Protein AF-A0A3D4Z200-F1 (afdb_monomer)

Mean predicted aligned error: 12.32 Å

Sequence (88 aa):
MTFLGLMALLLLTIGMNYVPLPSWLHPVANFTIAVAKALLVLIYFMQLRYSGKLTLVFAVAGFYWFLILLALTMSDYVTRGYLPFPGH

Secondary structure (DSSP, 8-state):
-HHHHHHHHHHHHHHHHTS---TTHHHHHHHHHHHHHHHHHHHHTS-TTTS-HHHHHHHHHHHHHHHHHHHHHHHHHHHGGG-SS---

Radius of gyration: 18.63 Å; Cα contacts (8 Å, |Δi|>4): 19; chains: 1; bounding box: 38×46×41 Å

Solvent-accessible surface area (backbone atoms only — not comparable to full-atom values): 5210 Å² total; per-residue (Å²): 120,70,68,60,57,53,50,52,53,48,51,51,55,57,53,56,72,73,51,92,61,58,84,81,51,42,60,56,54,52,50,53,52,52,51,55,50,50,53,49,43,51,48,65,72,65,39,47,83,78,48,60,75,67,59,49,52,51,52,52,49,52,52,51,52,49,51,50,54,50,52,51,52,52,50,49,63,59,52,65,74,70,57,95,60,83,80,130

pLDDT: mean 70.18, std 11.06, range [49.97, 92.19]

Structure (mmCIF, N/CA/C/O backbone):
data_AF-A0A3D4Z200-F1
#
_entry.id   AF-A0A3D4Z200-F1
#
loop_
_atom_site.group_PDB
_atom_site.id
_atom_site.type_symbol
_atom_site.label_atom_id
_atom_site.label_alt_id
_atom_site.label_comp_id
_atom_site.label_asym_id
_atom_site.label_entity_id
_atom_site.label_seq_id
_atom_site.pdbx_PDB_ins_code
_atom_site.Cartn_x
_atom_site.Cartn_y
_atom_site.Cartn_z
_atom_site.occupancy
_atom_site.B_iso_or_equiv
_atom_site.auth_seq_id
_atom_site.auth_comp_id
_atom_site.auth_asym_id
_atom_site.auth_atom_id
_atom_site.pdbx_PDB_model_num
ATOM 1 N N . MET A 1 1 ? -3.009 -15.182 18.251 1.00 51.06 1 MET A N 1
ATOM 2 C CA . MET A 1 1 ? -3.473 -15.858 17.014 1.00 51.06 1 MET A CA 1
ATOM 3 C C . MET A 1 1 ? -3.154 -15.082 15.728 1.00 51.06 1 MET A C 1
ATOM 5 O O . MET A 1 1 ? -2.846 -15.710 14.728 1.00 51.06 1 MET A O 1
ATOM 9 N N . THR A 1 2 ? -3.142 -13.745 15.731 1.00 54.41 2 THR A N 1
ATOM 10 C CA . THR A 1 2 ? -2.842 -12.891 14.555 1.00 54.41 2 THR A CA 1
ATOM 11 C C . THR A 1 2 ? -1.396 -12.984 14.031 1.00 54.41 2 THR A C 1
ATOM 13 O O . THR A 1 2 ? -1.174 -12.904 12.827 1.00 54.41 2 THR A O 1
ATOM 16 N N . PHE A 1 3 ? -0.418 -13.231 14.910 1.00 57.56 3 PHE A N 1
ATOM 17 C CA . PHE A 1 3 ? 1.005 -13.406 14.567 1.00 57.56 3 PHE A CA 1
ATOM 18 C C . PHE A 1 3 ? 1.267 -14.567 13.589 1.00 57.56 3 PHE A C 1
ATOM 20 O O . PHE A 1 3 ? 2.033 -14.416 12.641 1.00 57.56 3 PHE A O 1
ATOM 27 N N . LEU A 1 4 ? 0.570 -15.696 13.760 1.00 61.03 4 LEU A N 1
ATOM 28 C CA . LEU A 1 4 ? 0.682 -16.866 12.878 1.00 61.03 4 LEU A CA 1
ATOM 29 C C . LEU A 1 4 ? 0.151 -16.588 11.463 1.00 61.03 4 LEU A C 1
ATOM 31 O O . LEU A 1 4 ? 0.732 -17.062 10.492 1.00 61.03 4 LEU A O 1
ATOM 35 N N . GLY A 1 5 ? -0.903 -15.773 11.336 1.00 62.25 5 GLY A N 1
ATOM 36 C CA . GLY A 1 5 ? -1.445 -15.366 10.036 1.00 62.25 5 GLY A CA 1
ATOM 37 C C . GLY A 1 5 ? -0.472 -14.501 9.229 1.00 62.25 5 GLY A C 1
ATOM 38 O O . GLY A 1 5 ? -0.314 -14.710 8.027 1.00 62.25 5 GLY A O 1
ATOM 39 N N . LEU A 1 6 ? 0.247 -13.579 9.886 1.00 59.88 6 LEU A N 1
ATOM 40 C CA . LEU A 1 6 ? 1.307 -12.811 9.219 1.00 59.88 6 LEU A CA 1
ATOM 41 C C . LEU A 1 6 ? 2.505 -13.674 8.846 1.00 59.88 6 LEU A C 1
ATOM 43 O O . LEU A 1 6 ? 3.071 -13.476 7.772 1.00 59.88 6 LEU A O 1
ATOM 47 N N . MET A 1 7 ? 2.882 -14.621 9.708 1.00 64.62 7 MET A N 1
ATOM 48 C CA . MET A 1 7 ? 3.978 -15.540 9.417 1.00 64.62 7 MET A CA 1
ATOM 49 C C . MET A 1 7 ? 3.654 -16.423 8.211 1.00 64.62 7 MET A C 1
ATOM 51 O O . MET A 1 7 ? 4.493 -16.574 7.332 1.00 64.62 7 MET A O 1
ATOM 55 N N . ALA A 1 8 ? 2.419 -16.922 8.104 1.00 65.00 8 ALA A N 1
ATOM 56 C CA . ALA A 1 8 ? 1.962 -17.693 6.950 1.00 65.00 8 ALA A CA 1
ATOM 57 C C . ALA A 1 8 ? 1.980 -16.870 5.648 1.00 65.00 8 ALA A C 1
ATOM 59 O O . ALA A 1 8 ? 2.477 -17.347 4.631 1.00 65.00 8 ALA A O 1
ATOM 60 N N . LEU A 1 9 ? 1.518 -15.613 5.673 1.00 58.56 9 LEU A N 1
ATOM 61 C CA . LEU A 1 9 ? 1.589 -14.728 4.501 1.00 58.56 9 LEU A CA 1
ATOM 62 C C . LEU A 1 9 ? 3.025 -14.353 4.119 1.00 58.56 9 LEU A C 1
ATOM 64 O O . LEU A 1 9 ? 3.341 -14.203 2.939 1.00 58.56 9 LEU A O 1
ATOM 68 N N . LEU A 1 10 ? 3.901 -14.178 5.108 1.00 64.19 10 LEU A N 1
ATOM 69 C CA . LEU A 1 10 ? 5.322 -13.943 4.884 1.00 64.19 10 LEU A CA 1
ATOM 70 C C . LEU A 1 10 ? 5.963 -15.163 4.216 1.00 64.19 10 LEU A C 1
ATOM 72 O O . LEU A 1 10 ? 6.634 -14.997 3.202 1.00 64.19 10 LEU A O 1
ATOM 76 N N . LEU A 1 11 ? 5.690 -16.368 4.714 1.00 65.56 11 LEU A N 1
ATOM 77 C CA . LEU A 1 11 ? 6.167 -17.617 4.120 1.00 65.56 11 LEU A CA 1
ATOM 78 C C . LEU A 1 11 ? 5.620 -17.829 2.702 1.00 65.56 11 LEU A C 1
ATOM 80 O O . LEU A 1 11 ? 6.371 -18.249 1.829 1.00 65.56 11 LEU A O 1
ATOM 84 N N . LEU A 1 12 ? 4.362 -17.463 2.438 1.00 62.75 12 LEU A N 1
ATOM 85 C CA . LEU A 1 12 ? 3.779 -17.500 1.094 1.00 62.75 12 LEU A CA 1
ATOM 86 C C . LEU A 1 12 ? 4.491 -16.529 0.135 1.00 62.75 12 LEU A C 1
ATOM 88 O O . LEU A 1 12 ? 4.762 -16.878 -1.010 1.00 62.75 12 LEU A O 1
ATOM 92 N N . THR A 1 13 ? 4.841 -15.329 0.616 1.00 60.38 13 THR A N 1
ATOM 93 C CA . THR A 1 13 ? 5.590 -14.330 -0.170 1.00 60.38 13 THR A CA 1
ATOM 94 C C . THR A 1 13 ? 6.994 -14.838 -0.504 1.00 60.38 13 THR A C 1
ATOM 96 O O . THR A 1 13 ? 7.447 -14.713 -1.638 1.00 60.38 13 THR A O 1
ATOM 99 N N . ILE A 1 14 ? 7.669 -15.446 0.475 1.00 63.50 14 ILE A N 1
ATOM 100 C CA . ILE A 1 14 ? 8.986 -16.064 0.285 1.00 63.50 14 ILE A CA 1
ATOM 101 C C . ILE A 1 14 ? 8.888 -17.216 -0.720 1.00 63.50 14 ILE A C 1
ATOM 103 O O . ILE A 1 14 ? 9.694 -17.286 -1.641 1.00 63.50 14 ILE A O 1
ATOM 107 N N . GLY A 1 15 ? 7.875 -18.077 -0.590 1.00 64.38 15 GLY A N 1
ATOM 108 C CA . GLY A 1 15 ? 7.642 -19.200 -1.497 1.00 64.38 15 GLY A CA 1
ATOM 109 C C . GLY A 1 15 ? 7.399 -18.764 -2.941 1.00 64.38 15 GLY A C 1
ATOM 110 O O . GLY A 1 15 ? 7.962 -19.360 -3.855 1.00 64.38 15 GLY A O 1
ATOM 111 N N . MET A 1 16 ? 6.637 -17.688 -3.154 1.00 60.41 16 MET A N 1
ATOM 112 C CA . MET A 1 16 ? 6.366 -17.174 -4.499 1.00 60.41 16 MET A CA 1
ATOM 113 C C . MET A 1 16 ? 7.634 -16.674 -5.206 1.00 60.41 16 MET A C 1
ATOM 115 O O . MET A 1 16 ? 7.753 -16.822 -6.418 1.00 60.41 16 MET A O 1
ATOM 119 N N . ASN A 1 17 ? 8.608 -16.146 -4.457 1.00 58.72 17 ASN A N 1
ATOM 120 C CA . ASN A 1 17 ? 9.884 -15.685 -5.009 1.00 58.72 17 ASN A CA 1
ATOM 121 C C . ASN A 1 17 ? 10.757 -16.833 -5.556 1.00 58.72 17 ASN A C 1
ATOM 123 O O . ASN A 1 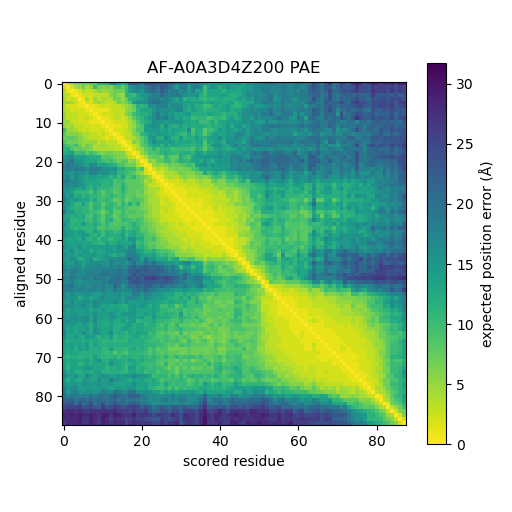17 ? 11.618 -16.603 -6.400 1.00 58.72 17 ASN A O 1
ATOM 127 N N . TYR A 1 18 ? 10.530 -18.070 -5.105 1.00 62.56 18 TYR A N 1
ATOM 128 C CA . TYR A 1 18 ? 11.211 -19.257 -5.632 1.00 62.56 18 TYR A CA 1
ATOM 129 C C . TYR A 1 18 ? 10.492 -19.881 -6.834 1.00 62.56 18 TYR A C 1
ATOM 131 O O . TYR A 1 18 ? 11.014 -20.824 -7.427 1.00 62.56 18 TYR A O 1
ATOM 139 N N . VAL A 1 19 ? 9.315 -19.371 -7.217 1.00 66.75 19 VAL A N 1
ATOM 140 C CA . VAL A 1 19 ? 8.605 -19.836 -8.411 1.00 66.75 19 VAL A CA 1
ATOM 141 C C . VAL A 1 19 ? 9.225 -19.166 -9.645 1.00 66.75 19 VAL A C 1
ATOM 143 O O . VAL A 1 19 ? 9.226 -17.934 -9.739 1.00 66.75 19 VAL A O 1
ATOM 146 N N . PRO A 1 20 ? 9.742 -19.937 -10.619 1.00 61.25 20 PRO A N 1
ATOM 147 C CA . PRO A 1 20 ? 10.293 -19.382 -11.848 1.00 61.25 20 PRO A CA 1
ATOM 148 C C . PRO A 1 20 ? 9.159 -18.872 -12.751 1.00 61.25 20 PRO A C 1
ATOM 150 O O . PRO A 1 20 ? 8.649 -19.584 -13.611 1.00 61.25 20 PRO A O 1
ATOM 153 N N . LEU A 1 21 ? 8.738 -17.626 -12.531 1.00 63.03 21 LEU A N 1
ATOM 154 C CA . LEU A 1 21 ? 7.833 -16.890 -13.413 1.00 63.03 21 LEU A CA 1
ATOM 155 C C . LEU A 1 21 ? 8.610 -16.207 -14.564 1.00 63.03 21 LEU A C 1
ATOM 157 O O . LEU A 1 21 ? 9.806 -15.934 -14.438 1.00 63.03 21 LEU A O 1
ATOM 161 N N . PRO A 1 22 ? 7.952 -15.898 -15.696 1.00 69.69 22 PRO A N 1
ATOM 162 C CA . PRO A 1 22 ? 8.540 -15.083 -16.759 1.00 69.69 22 PRO A CA 1
ATOM 163 C C . PRO A 1 22 ? 8.884 -13.669 -16.253 1.00 69.69 22 PRO A C 1
ATOM 165 O O . PRO A 1 22 ? 8.131 -13.090 -15.471 1.00 69.69 22 PRO A O 1
ATOM 168 N N . SER A 1 23 ? 9.985 -13.080 -16.738 1.00 69.06 23 SER A N 1
ATOM 169 C CA . SER A 1 23 ? 10.569 -11.814 -16.233 1.00 69.06 23 SER A CA 1
ATOM 170 C C . SER A 1 23 ? 9.595 -10.619 -16.165 1.00 69.06 23 SER A C 1
ATOM 172 O O . SER A 1 23 ? 9.707 -9.763 -15.296 1.00 69.06 23 SER A O 1
ATOM 174 N N . TRP A 1 24 ? 8.586 -10.579 -17.038 1.00 70.88 24 TRP A N 1
ATOM 175 C CA . TRP A 1 24 ? 7.560 -9.527 -17.068 1.00 70.88 24 TRP A CA 1
ATOM 176 C C . TRP A 1 24 ? 6.395 -9.761 -16.088 1.00 70.88 24 TRP A C 1
ATOM 178 O O . TRP A 1 24 ? 5.734 -8.812 -15.674 1.00 70.88 24 TRP A O 1
ATOM 188 N N . LEU A 1 25 ? 6.151 -11.012 -15.688 1.00 71.81 25 LEU A N 1
ATOM 189 C CA . LEU A 1 25 ? 5.099 -11.411 -14.743 1.00 71.81 25 LEU A CA 1
ATOM 190 C C . LEU A 1 25 ? 5.570 -11.355 -13.285 1.00 71.81 25 LEU A C 1
ATOM 192 O O . LEU A 1 25 ? 4.754 -11.153 -12.387 1.00 71.81 25 LEU A O 1
ATOM 196 N N . HIS A 1 26 ? 6.877 -11.486 -13.050 1.00 68.75 26 HIS A N 1
ATOM 197 C CA . HIS A 1 26 ? 7.490 -11.428 -11.716 1.00 68.75 26 HIS A CA 1
ATOM 198 C C . HIS A 1 26 ? 7.183 -10.136 -10.939 1.00 68.75 26 HIS A C 1
ATOM 200 O O . HIS A 1 26 ? 6.706 -10.229 -9.806 1.00 68.75 26 HIS A O 1
ATOM 206 N N . PRO A 1 27 ? 7.373 -8.926 -11.507 1.00 72.94 27 PRO A N 1
ATOM 207 C CA . PRO A 1 27 ? 7.091 -7.684 -10.790 1.00 72.94 27 PRO A CA 1
ATOM 208 C C . PRO A 1 27 ? 5.610 -7.559 -10.431 1.00 72.94 27 PRO A C 1
ATOM 210 O O . PRO A 1 27 ? 5.270 -7.205 -9.305 1.00 72.94 27 PRO A O 1
ATOM 213 N N . VAL A 1 28 ? 4.722 -7.907 -11.366 1.00 78.31 28 VAL A N 1
ATOM 214 C CA . VAL A 1 28 ? 3.267 -7.830 -11.175 1.00 78.31 28 VAL A CA 1
ATOM 215 C C . VAL A 1 28 ? 2.807 -8.79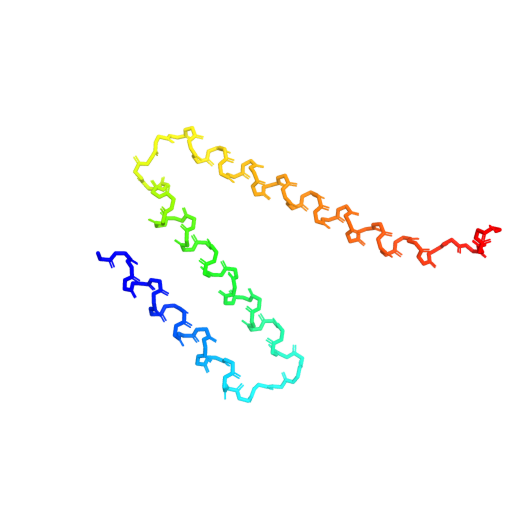3 -10.076 1.00 78.31 28 VAL A C 1
ATOM 217 O O . VAL A 1 28 ? 2.026 -8.407 -9.203 1.00 78.31 28 VAL A O 1
ATOM 220 N N . ALA A 1 29 ? 3.326 -10.024 -10.070 1.00 74.44 29 ALA A N 1
ATOM 221 C CA . ALA A 1 29 ? 3.046 -11.016 -9.034 1.00 74.44 29 ALA A CA 1
ATOM 222 C C . ALA A 1 29 ? 3.555 -10.563 -7.653 1.00 74.44 29 ALA A C 1
ATOM 224 O O . ALA A 1 29 ? 2.827 -10.635 -6.663 1.00 74.44 29 ALA A O 1
ATOM 225 N N . ASN A 1 30 ? 4.765 -10.007 -7.577 1.00 71.38 30 ASN A N 1
ATOM 226 C CA . ASN A 1 30 ? 5.311 -9.510 -6.314 1.00 71.38 30 ASN A CA 1
ATOM 227 C C . ASN A 1 30 ? 4.541 -8.293 -5.779 1.00 71.38 30 ASN A C 1
ATOM 229 O O . ASN A 1 30 ? 4.243 -8.239 -4.585 1.00 71.38 30 ASN A O 1
ATOM 233 N N . PHE A 1 31 ? 4.156 -7.340 -6.636 1.00 75.75 31 PHE A N 1
ATOM 234 C CA . PHE A 1 31 ? 3.367 -6.178 -6.216 1.00 75.75 31 PHE A CA 1
ATOM 235 C C . PHE A 1 31 ? 1.957 -6.558 -5.760 1.00 75.75 31 PHE A C 1
ATOM 237 O O . PHE A 1 31 ? 1.485 -6.035 -4.753 1.00 75.75 31 PHE A O 1
ATOM 244 N N . THR A 1 32 ? 1.289 -7.489 -6.441 1.00 76.94 32 THR A N 1
ATOM 245 C CA . THR A 1 32 ? -0.044 -7.959 -6.023 1.00 76.94 32 THR A CA 1
ATOM 246 C C . THR A 1 32 ? -0.002 -8.639 -4.655 1.00 76.94 32 THR A C 1
ATOM 248 O O . THR A 1 32 ? -0.841 -8.345 -3.800 1.00 76.94 32 THR A O 1
ATOM 251 N N . ILE A 1 33 ? 1.016 -9.461 -4.389 1.00 72.25 33 ILE A N 1
ATOM 252 C CA . ILE A 1 33 ? 1.231 -10.075 -3.070 1.00 72.25 33 ILE A CA 1
ATOM 253 C C . ILE A 1 33 ? 1.559 -9.013 -2.014 1.00 72.25 33 ILE A C 1
ATOM 255 O O . ILE A 1 33 ? 1.020 -9.059 -0.905 1.00 72.25 33 ILE A O 1
ATOM 259 N N . ALA A 1 34 ? 2.389 -8.023 -2.352 1.00 71.44 34 ALA A N 1
ATOM 260 C CA . ALA A 1 34 ? 2.717 -6.917 -1.456 1.00 71.44 34 ALA A CA 1
ATOM 261 C C . ALA A 1 34 ? 1.470 -6.102 -1.064 1.00 71.44 34 ALA A C 1
ATOM 263 O O . ALA A 1 34 ? 1.271 -5.826 0.121 1.00 71.44 34 ALA A O 1
ATOM 264 N N . VAL A 1 35 ? 0.594 -5.780 -2.023 1.00 76.19 35 VAL A N 1
ATOM 265 C CA . VAL A 1 35 ? -0.673 -5.068 -1.777 1.00 76.19 35 VAL A CA 1
ATOM 266 C C . VAL A 1 35 ? -1.621 -5.910 -0.923 1.00 76.19 35 VAL A C 1
ATOM 268 O O . VAL A 1 35 ? -2.157 -5.410 0.065 1.00 76.19 35 VAL A O 1
ATOM 271 N N . ALA A 1 36 ? -1.791 -7.198 -1.235 1.00 73.12 36 ALA A N 1
ATOM 272 C CA . ALA A 1 36 ? -2.628 -8.099 -0.443 1.00 73.12 36 ALA A CA 1
ATOM 273 C C . ALA A 1 36 ? -2.152 -8.187 1.019 1.00 73.12 36 ALA A C 1
ATOM 275 O O . ALA A 1 36 ? -2.960 -8.139 1.951 1.00 73.12 36 ALA A O 1
ATOM 276 N N . LYS A 1 37 ? -0.833 -8.241 1.234 1.00 64.50 37 LYS A N 1
ATOM 277 C CA . LYS A 1 37 ? -0.224 -8.245 2.569 1.00 64.50 37 LYS A CA 1
ATOM 278 C C . LYS A 1 37 ? -0.443 -6.922 3.302 1.00 64.50 37 LYS A C 1
ATOM 280 O O . LYS A 1 37 ? -0.809 -6.943 4.476 1.00 64.50 37 LYS A O 1
ATOM 285 N N . ALA A 1 38 ? -0.274 -5.788 2.621 1.00 69.56 38 ALA A N 1
ATOM 286 C CA . ALA A 1 38 ? -0.517 -4.464 3.192 1.00 69.56 38 ALA A CA 1
ATOM 287 C C . ALA A 1 38 ? -1.980 -4.289 3.640 1.00 69.56 38 ALA A C 1
ATOM 289 O O . ALA A 1 38 ? -2.228 -3.840 4.759 1.00 69.56 38 ALA A O 1
ATOM 290 N N . LEU A 1 39 ? -2.945 -4.723 2.821 1.00 69.56 39 LEU A N 1
ATOM 291 C CA . LEU A 1 39 ? -4.374 -4.687 3.157 1.00 69.56 39 LEU A CA 1
ATOM 292 C C . LEU A 1 39 ? -4.703 -5.550 4.382 1.00 69.56 39 LEU A C 1
ATOM 294 O O . LEU A 1 39 ? -5.439 -5.123 5.271 1.00 69.56 39 LEU A O 1
ATOM 298 N N . LEU A 1 40 ? -4.126 -6.749 4.468 1.00 63.69 40 LEU A N 1
ATOM 299 C CA . LEU A 1 40 ? -4.314 -7.637 5.616 1.00 63.69 40 LEU A CA 1
ATOM 300 C C . LEU A 1 40 ? -3.722 -7.064 6.909 1.00 63.69 40 LEU A C 1
ATOM 302 O O . LEU A 1 40 ? -4.366 -7.145 7.955 1.00 63.69 40 LEU A O 1
ATOM 306 N N . VAL A 1 41 ? -2.538 -6.448 6.850 1.00 68.25 41 VAL A N 1
ATOM 307 C CA . VAL A 1 41 ? -1.940 -5.744 7.998 1.00 68.25 41 VAL A CA 1
ATOM 308 C C . VAL A 1 41 ? -2.848 -4.600 8.457 1.00 68.25 41 VAL A C 1
ATOM 310 O O . VAL A 1 41 ? -3.123 -4.474 9.651 1.00 68.25 41 VAL A O 1
ATOM 313 N N . LEU A 1 42 ? -3.377 -3.811 7.522 1.00 64.00 42 LEU A N 1
ATOM 314 C CA . LEU A 1 42 ? -4.251 -2.680 7.826 1.00 64.00 42 LEU A CA 1
ATOM 315 C C . LEU A 1 42 ? -5.569 -3.124 8.487 1.00 64.00 42 LEU A C 1
ATOM 317 O O . LEU A 1 42 ? -6.029 -2.498 9.436 1.00 64.00 42 LEU A O 1
ATOM 321 N N . ILE A 1 43 ? -6.151 -4.244 8.051 1.00 60.44 43 ILE A N 1
ATOM 322 C CA . ILE A 1 43 ? -7.417 -4.759 8.597 1.00 60.44 43 ILE A CA 1
ATOM 323 C C . ILE A 1 43 ? -7.226 -5.476 9.945 1.00 60.44 43 ILE A C 1
ATOM 325 O O . ILE A 1 43 ? -8.027 -5.279 10.862 1.00 60.44 43 ILE A O 1
ATOM 329 N N . TYR A 1 44 ? -6.192 -6.314 10.081 1.00 57.72 44 TYR A N 1
ATOM 330 C CA . TYR A 1 44 ? -6.024 -7.197 11.244 1.00 57.72 44 TYR A CA 1
ATOM 331 C C . TYR A 1 44 ? -5.051 -6.670 12.304 1.00 57.72 44 TYR A C 1
ATOM 333 O O . TYR A 1 44 ? -5.297 -6.878 13.490 1.00 57.72 44 TYR A O 1
ATOM 341 N N . PHE A 1 45 ? -3.954 -6.014 11.916 1.00 53.16 45 PHE A N 1
ATOM 342 C CA . PHE A 1 45 ? -2.898 -5.592 12.849 1.00 53.16 45 PHE A CA 1
ATOM 343 C C . PHE A 1 45 ? -3.114 -4.197 13.418 1.00 53.16 45 PHE A C 1
ATOM 345 O O . PHE A 1 45 ? -2.849 -3.979 14.594 1.00 53.16 45 PHE A O 1
ATOM 352 N N . MET A 1 46 ? -3.674 -3.278 12.633 1.00 62.44 46 MET A N 1
ATOM 353 C CA . MET A 1 46 ? -4.079 -1.962 13.142 1.00 62.44 46 MET A CA 1
ATOM 354 C C . MET A 1 46 ? -5.398 -1.997 13.932 1.00 62.44 46 MET A C 1
ATOM 356 O O . MET A 1 46 ? -5.940 -0.945 14.255 1.00 62.44 46 MET A O 1
ATOM 360 N N . GLN A 1 47 ? -5.942 -3.189 14.224 1.00 56.66 47 GLN A N 1
ATOM 361 C CA . GLN A 1 47 ? -7.233 -3.376 14.899 1.00 56.66 47 GLN A CA 1
ATOM 362 C C . GLN A 1 47 ? -8.376 -2.538 14.299 1.00 56.66 47 GLN A C 1
ATOM 364 O O . GLN A 1 47 ? -9.356 -2.243 14.974 1.00 56.66 47 GLN A O 1
ATOM 369 N N . LEU A 1 48 ? -8.322 -2.227 13.000 1.00 55.69 48 LEU A N 1
ATOM 370 C CA . LEU A 1 48 ? -9.295 -1.363 12.322 1.00 55.69 48 LEU A CA 1
ATOM 371 C C . LEU A 1 48 ? -10.736 -1.884 12.416 1.00 55.69 48 LEU A C 1
ATOM 373 O O . LEU A 1 48 ? -11.692 -1.119 12.349 1.00 55.69 48 LEU A O 1
ATOM 377 N N . ARG A 1 49 ? -10.881 -3.200 12.603 1.00 51.50 49 ARG A N 1
ATOM 378 C CA . ARG A 1 49 ? -12.158 -3.889 12.815 1.00 51.50 49 ARG A CA 1
ATOM 379 C C . ARG A 1 49 ? -12.785 -3.645 14.199 1.00 51.50 49 ARG A C 1
ATOM 381 O O . ARG A 1 49 ?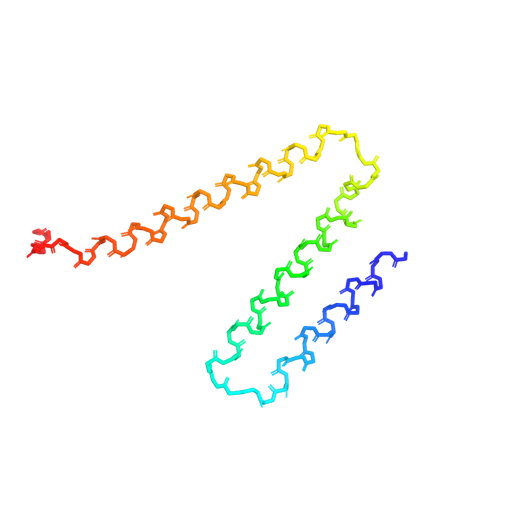 -13.980 -3.866 14.348 1.00 51.50 49 ARG A O 1
ATOM 388 N N . TYR A 1 50 ? -11.993 -3.237 15.192 1.00 51.88 50 TYR A N 1
ATOM 389 C CA . TYR A 1 50 ? -12.408 -2.997 16.585 1.00 51.88 50 TYR A CA 1
ATOM 390 C C . TYR A 1 50 ? -12.187 -1.551 17.052 1.00 51.88 50 TYR A C 1
ATOM 392 O O . TYR A 1 50 ? -12.759 -1.140 18.060 1.00 51.88 50 TYR A O 1
ATOM 400 N N . SER A 1 51 ? -11.373 -0.774 16.341 1.00 49.97 51 SER A N 1
ATOM 401 C CA . SER A 1 51 ? -11.132 0.636 16.627 1.00 49.97 51 SER A CA 1
ATOM 402 C C . SER A 1 51 ? -12.282 1.510 16.123 1.00 49.97 51 SER A C 1
ATOM 404 O O . SER A 1 51 ? -12.903 1.232 15.097 1.00 49.97 51 SER A O 1
ATOM 406 N N . GLY A 1 52 ? -12.577 2.586 16.857 1.00 60.22 52 GLY A N 1
ATOM 407 C CA . GLY A 1 52 ? -13.638 3.525 16.497 1.00 60.22 52 GLY A CA 1
ATOM 408 C C . GLY A 1 52 ? -13.452 4.117 15.095 1.00 60.22 52 GLY A C 1
ATOM 409 O O . GLY A 1 52 ? -12.333 4.233 14.596 1.00 60.22 52 GLY A O 1
ATOM 410 N N . LYS A 1 53 ? -14.560 4.546 14.473 1.00 64.25 53 LYS A N 1
ATOM 411 C CA . LYS A 1 53 ? -14.615 5.088 13.097 1.00 64.25 53 LYS A CA 1
ATOM 412 C C . LYS A 1 53 ? -13.547 6.158 12.801 1.00 64.25 53 LYS A C 1
ATOM 414 O O . LYS A 1 53 ? -13.103 6.260 11.663 1.00 64.25 53 LYS A O 1
ATOM 419 N N . LEU A 1 54 ? -13.098 6.905 13.817 1.00 69.19 54 LEU A N 1
ATOM 420 C CA . LEU A 1 54 ? -12.005 7.878 13.707 1.00 69.19 54 LEU A CA 1
ATOM 421 C C . LEU A 1 54 ? -10.690 7.248 13.213 1.00 69.19 54 LEU A C 1
ATOM 423 O O . LEU A 1 54 ? -10.061 7.782 12.306 1.00 69.19 54 LEU A O 1
ATOM 427 N N . THR A 1 55 ? -10.282 6.102 13.765 1.00 69.00 55 THR A N 1
ATOM 428 C CA . THR A 1 55 ? -9.015 5.434 13.414 1.00 69.00 55 THR A CA 1
ATOM 429 C C . THR A 1 55 ? -9.007 4.986 11.952 1.00 69.00 55 THR A C 1
ATOM 431 O O . THR A 1 55 ? -7.978 5.064 11.286 1.00 69.00 55 THR A O 1
ATOM 434 N N . LEU A 1 56 ? -10.172 4.594 11.428 1.00 69.06 56 LEU A N 1
ATOM 435 C CA . LEU A 1 56 ? -10.353 4.222 10.025 1.00 69.06 56 LEU A CA 1
ATOM 436 C C . LEU A 1 56 ? -10.174 5.424 9.097 1.00 69.06 56 LEU A C 1
ATOM 438 O O . LEU A 1 56 ? -9.436 5.336 8.118 1.00 69.06 56 LEU A O 1
ATOM 442 N N . VAL A 1 57 ? -10.777 6.563 9.445 1.00 76.44 57 VAL A N 1
ATOM 443 C CA . VAL A 1 57 ? -10.634 7.807 8.676 1.00 76.44 57 VAL A CA 1
ATOM 444 C C . VAL A 1 57 ? -9.174 8.252 8.625 1.00 76.44 57 VAL A C 1
ATOM 446 O O . VAL A 1 57 ? -8.680 8.545 7.542 1.00 76.44 57 VAL A O 1
ATOM 449 N N . PHE A 1 58 ? -8.455 8.237 9.752 1.00 77.62 58 PHE A N 1
ATOM 450 C CA . PHE A 1 58 ? -7.036 8.610 9.774 1.00 77.62 58 PHE A CA 1
ATOM 451 C C . PHE A 1 58 ? -6.144 7.631 8.999 1.00 77.62 58 PHE A C 1
ATOM 453 O O . PHE A 1 58 ? -5.236 8.074 8.299 1.00 77.62 58 PHE A O 1
ATOM 460 N N . ALA A 1 59 ? -6.409 6.322 9.067 1.00 72.56 59 ALA A N 1
ATOM 461 C CA . ALA A 1 59 ? -5.655 5.324 8.308 1.00 72.56 59 ALA A CA 1
ATOM 462 C C . ALA A 1 59 ? -5.834 5.502 6.790 1.00 72.56 59 ALA A C 1
ATOM 464 O O . ALA A 1 59 ? -4.853 5.513 6.044 1.00 72.56 59 ALA A O 1
ATOM 465 N N . VAL A 1 60 ? -7.076 5.700 6.336 1.00 78.56 60 VAL A N 1
ATOM 466 C CA . VAL A 1 60 ? -7.374 5.967 4.921 1.00 78.56 60 VAL A CA 1
ATOM 467 C C . VAL A 1 60 ? -6.800 7.315 4.494 1.00 78.56 60 VAL A C 1
ATOM 469 O O . VAL A 1 60 ? -6.189 7.392 3.434 1.00 78.56 60 VAL A O 1
ATOM 472 N N . ALA A 1 61 ? -6.923 8.356 5.321 1.00 82.75 61 ALA A N 1
ATOM 473 C CA . ALA A 1 61 ? -6.373 9.678 5.031 1.00 82.75 61 ALA A CA 1
ATOM 474 C C . ALA A 1 61 ? -4.844 9.648 4.897 1.00 82.75 61 ALA A C 1
ATOM 476 O O . ALA A 1 61 ? -4.310 10.216 3.949 1.00 82.75 61 ALA A O 1
ATOM 477 N N . GLY A 1 62 ? -4.138 8.944 5.786 1.00 82.12 62 GLY A N 1
ATOM 478 C CA . GLY A 1 62 ? -2.684 8.786 5.707 1.00 82.12 62 GLY A CA 1
ATOM 479 C C . GLY A 1 62 ? -2.241 8.033 4.452 1.00 82.12 62 GLY A C 1
ATOM 480 O O . GLY A 1 62 ? -1.320 8.469 3.764 1.00 82.12 62 GLY A O 1
ATOM 481 N N . PHE A 1 63 ? -2.930 6.942 4.103 1.00 80.12 63 PHE A N 1
ATOM 482 C CA . PHE A 1 63 ? -2.630 6.188 2.882 1.00 80.12 63 PHE A CA 1
ATOM 483 C C . PHE A 1 63 ? -2.947 6.989 1.611 1.00 80.12 63 PHE A C 1
ATOM 485 O O . PHE A 1 63 ? -2.178 6.972 0.652 1.00 80.12 63 PHE A O 1
ATOM 492 N N . TYR A 1 64 ? -4.044 7.745 1.618 1.00 85.56 64 TYR A N 1
ATOM 493 C CA . TYR A 1 64 ? -4.414 8.640 0.525 1.00 85.56 64 TYR A CA 1
ATOM 494 C C . TYR A 1 64 ? -3.377 9.751 0.332 1.00 85.56 64 TYR A C 1
ATOM 496 O O . TYR A 1 64 ? -2.946 10.013 -0.789 1.00 85.56 64 TYR A O 1
ATOM 504 N N . TRP A 1 65 ? -2.903 10.351 1.425 1.00 91.56 65 TRP A N 1
ATOM 505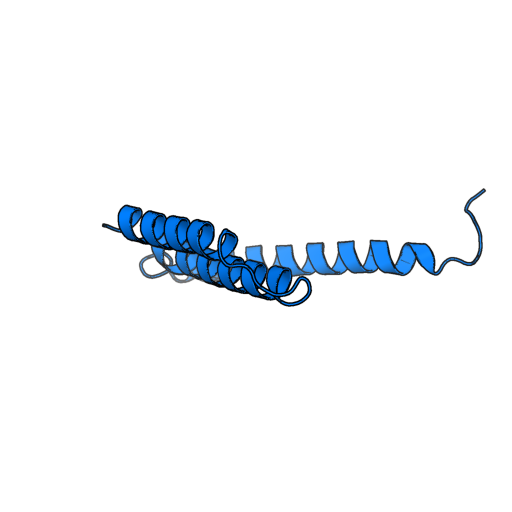 C CA . TRP A 1 65 ? -1.845 11.356 1.372 1.00 91.56 65 TRP A CA 1
ATOM 506 C C . TRP A 1 65 ? -0.530 10.780 0.838 1.00 91.56 65 TRP A C 1
ATOM 508 O O . TRP A 1 65 ? 0.126 11.398 0.002 1.00 91.56 65 TRP A O 1
ATOM 518 N N . PHE A 1 66 ? -0.167 9.565 1.260 1.00 86.88 66 PHE A N 1
ATOM 519 C CA . PHE A 1 66 ? 0.992 8.847 0.729 1.00 86.88 66 PHE A CA 1
ATOM 520 C C . PHE A 1 66 ? 0.885 8.616 -0.786 1.00 86.88 66 PHE A C 1
ATOM 522 O O . PHE A 1 66 ? 1.851 8.862 -1.506 1.00 86.88 66 PHE A O 1
ATOM 529 N N . LEU A 1 67 ? -0.287 8.208 -1.288 1.00 88.81 67 LEU A N 1
ATOM 530 C CA . LEU A 1 67 ? -0.520 8.032 -2.726 1.00 88.81 67 LEU A CA 1
ATOM 531 C C . LEU A 1 67 ? -0.345 9.336 -3.509 1.00 88.81 67 LEU A C 1
ATOM 533 O O . LEU A 1 67 ? 0.255 9.311 -4.582 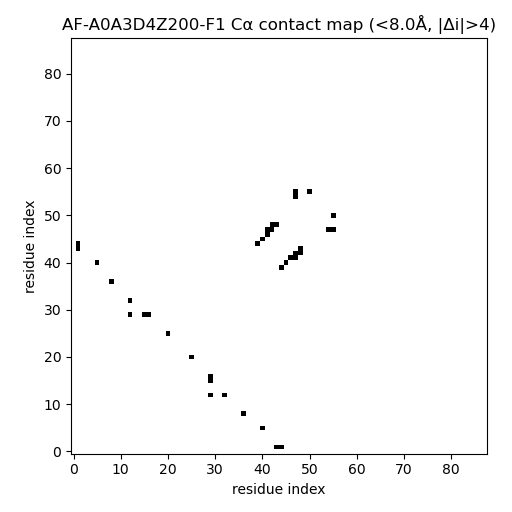1.00 88.81 67 LEU A O 1
ATOM 537 N N . ILE A 1 68 ? -0.811 10.468 -2.970 1.00 91.19 68 ILE A N 1
ATOM 538 C CA . ILE A 1 68 ? -0.605 11.787 -3.586 1.00 91.19 68 ILE A CA 1
ATOM 539 C C . ILE A 1 68 ? 0.891 12.090 -3.695 1.00 91.19 68 ILE A C 1
ATOM 541 O O . ILE A 1 68 ? 1.373 12.423 -4.775 1.00 91.19 68 ILE A O 1
ATOM 545 N N . LEU A 1 69 ? 1.641 11.942 -2.600 1.00 92.19 69 LEU A N 1
ATOM 546 C CA . LEU A 1 69 ? 3.082 12.207 -2.590 1.00 92.19 69 LEU A CA 1
ATOM 547 C C . LEU A 1 69 ? 3.841 11.290 -3.554 1.00 92.19 69 LEU A C 1
ATOM 549 O O . LEU A 1 69 ? 4.746 11.743 -4.255 1.00 92.19 69 LEU A O 1
ATOM 553 N N . LEU A 1 70 ? 3.456 10.016 -3.632 1.00 90.94 70 LEU A N 1
ATOM 554 C CA . LEU A 1 70 ? 4.060 9.051 -4.544 1.00 90.94 70 LEU A CA 1
ATOM 555 C C . LEU A 1 70 ? 3.771 9.410 -6.008 1.00 90.94 70 LEU A C 1
ATOM 557 O O . LEU A 1 70 ? 4.695 9.437 -6.820 1.00 90.94 70 LEU A O 1
ATOM 561 N N . ALA A 1 71 ? 2.524 9.751 -6.339 1.00 90.88 71 ALA A N 1
ATOM 562 C CA . ALA A 1 71 ? 2.131 10.173 -7.681 1.00 90.88 71 ALA A CA 1
ATOM 563 C C . ALA A 1 71 ? 2.844 11.461 -8.117 1.00 90.88 71 ALA A C 1
ATOM 565 O O . ALA A 1 71 ? 3.339 11.537 -9.242 1.00 90.88 71 ALA A O 1
ATOM 566 N N . LEU A 1 72 ? 2.950 12.448 -7.221 1.00 91.06 72 LEU A N 1
ATOM 567 C CA . LEU A 1 72 ? 3.690 13.685 -7.470 1.00 91.06 72 LEU A CA 1
ATOM 568 C C . LEU A 1 72 ? 5.175 13.410 -7.700 1.00 91.06 72 LEU A C 1
ATOM 570 O O . LEU A 1 72 ? 5.744 13.922 -8.657 1.00 91.06 72 LEU A O 1
ATOM 574 N N . THR A 1 73 ? 5.786 12.551 -6.882 1.00 89.81 73 THR A N 1
ATOM 575 C CA . THR A 1 73 ? 7.200 12.180 -7.029 1.00 89.81 73 THR A CA 1
ATOM 576 C C . THR A 1 73 ? 7.460 11.506 -8.375 1.00 89.81 73 THR A C 1
ATOM 578 O O . THR A 1 73 ? 8.384 11.883 -9.088 1.00 89.81 73 THR A O 1
ATOM 581 N N . MET A 1 74 ? 6.631 10.532 -8.763 1.00 88.00 74 MET A N 1
ATOM 582 C CA . MET A 1 74 ? 6.750 9.878 -10.071 1.00 88.00 74 MET A CA 1
ATOM 583 C C . MET A 1 74 ? 6.530 10.866 -11.223 1.00 88.00 74 MET A C 1
ATOM 585 O O . MET A 1 74 ? 7.265 10.828 -12.207 1.00 88.00 74 MET A O 1
ATOM 589 N N . SER A 1 75 ? 5.560 11.774 -11.088 1.00 86.19 75 SER A N 1
ATOM 590 C CA . SER A 1 75 ? 5.298 12.816 -12.088 1.00 86.19 75 SER A CA 1
ATOM 591 C C . SER A 1 75 ? 6.484 13.769 -12.241 1.00 86.19 75 SER A C 1
ATOM 593 O O . SER A 1 75 ? 6.824 14.131 -13.366 1.00 86.19 75 SER A O 1
ATOM 595 N N . ASP A 1 76 ? 7.152 14.129 -11.142 1.00 85.44 76 ASP A N 1
ATOM 596 C CA . ASP A 1 76 ? 8.371 14.943 -11.154 1.00 8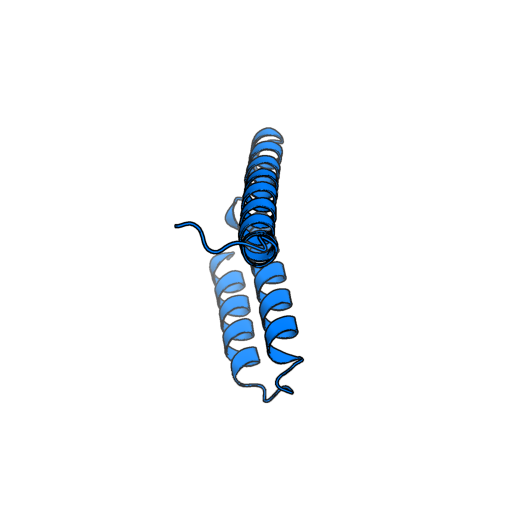5.44 76 ASP A CA 1
ATOM 597 C C . ASP A 1 76 ? 9.506 14.231 -11.904 1.00 85.44 76 ASP A C 1
ATOM 599 O O . ASP A 1 76 ? 10.083 14.795 -12.833 1.00 85.44 76 ASP A O 1
ATOM 603 N N . TYR A 1 77 ? 9.763 12.954 -11.593 1.00 83.69 77 TYR A N 1
ATOM 604 C CA . TYR A 1 77 ? 10.770 12.151 -12.299 1.00 83.69 77 TYR A CA 1
ATOM 605 C C . TYR A 1 77 ? 10.504 12.041 -13.799 1.00 83.69 77 TYR A C 1
ATOM 607 O O . TYR A 1 77 ? 11.430 12.194 -14.594 1.00 83.69 77 TYR A O 1
ATOM 615 N N . VAL A 1 7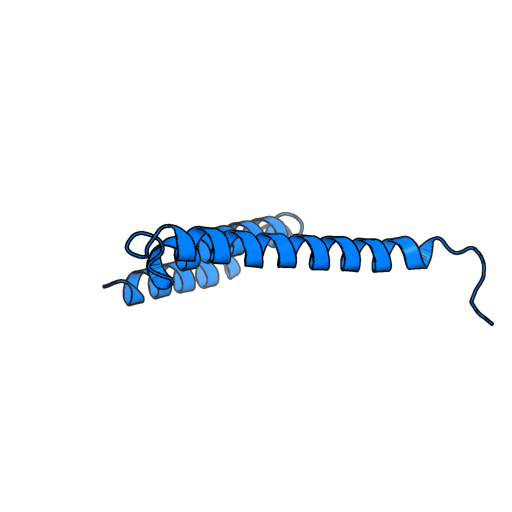8 ? 9.253 11.791 -14.190 1.00 85.12 78 VAL A N 1
ATOM 616 C CA . VAL A 1 78 ? 8.863 11.704 -15.600 1.00 85.12 78 VAL A CA 1
ATOM 617 C C . VAL A 1 78 ? 9.069 13.057 -16.278 1.00 85.12 78 VAL A C 1
ATOM 619 O O . VAL A 1 78 ? 9.716 13.117 -17.319 1.00 85.12 78 VAL A O 1
ATOM 622 N N . THR A 1 79 ? 8.600 14.149 -15.668 1.00 81.50 79 THR A N 1
ATOM 623 C CA . THR A 1 79 ? 8.612 15.494 -16.272 1.00 81.50 79 THR A CA 1
ATOM 624 C C . THR A 1 79 ? 10.022 16.087 -16.400 1.00 81.50 79 THR A C 1
ATOM 626 O O . THR A 1 79 ? 10.278 16.853 -17.327 1.00 81.50 79 THR A O 1
ATOM 629 N N . ARG A 1 80 ? 10.981 15.686 -15.553 1.00 74.25 80 ARG A N 1
ATOM 630 C CA . ARG A 1 80 ? 12.388 16.133 -15.646 1.00 74.25 80 ARG A CA 1
ATOM 631 C C . ARG A 1 80 ? 13.053 15.830 -16.990 1.00 74.25 80 ARG A C 1
ATOM 633 O O . ARG A 1 80 ? 13.926 16.584 -17.402 1.00 74.25 80 ARG A O 1
ATOM 640 N N . GLY A 1 81 ? 12.637 14.771 -17.684 1.00 72.81 81 GLY A N 1
ATOM 641 C CA . GLY A 1 81 ? 13.156 14.429 -19.013 1.00 72.81 81 GLY A CA 1
ATOM 642 C C . GLY A 1 81 ? 12.572 15.254 -20.168 1.00 72.81 81 GLY A C 1
ATOM 643 O O . GLY A 1 81 ? 13.077 15.158 -21.281 1.00 72.81 81 GLY A O 1
ATOM 644 N N . TYR A 1 82 ? 11.523 16.052 -19.930 1.00 68.88 82 TYR A N 1
ATOM 645 C CA . TYR A 1 82 ? 10.818 16.810 -20.975 1.00 68.88 82 TYR A CA 1
ATOM 646 C C . TYR A 1 82 ? 11.359 18.229 -21.181 1.00 68.88 82 TYR A C 1
ATOM 648 O O . TYR A 1 82 ? 10.927 18.906 -22.113 1.00 68.88 82 TYR A O 1
ATOM 656 N N . LEU A 1 83 ? 12.283 18.702 -20.337 1.00 69.69 83 LEU A N 1
ATOM 657 C CA . LEU A 1 83 ? 12.898 20.019 -20.502 1.00 69.69 83 LEU A CA 1
ATOM 658 C C . LEU A 1 83 ? 13.914 19.976 -21.667 1.00 69.69 83 LEU A C 1
ATOM 660 O O . LEU A 1 83 ? 14.900 19.248 -21.568 1.00 69.69 83 LEU A O 1
ATOM 664 N N . PRO A 1 84 ? 13.728 20.757 -22.756 1.00 68.56 84 PRO A N 1
ATOM 665 C CA . PRO A 1 84 ? 14.620 20.745 -23.927 1.00 68.56 84 PRO A CA 1
ATOM 666 C C . PRO A 1 84 ? 16.019 21.326 -23.679 1.00 68.56 84 PRO A C 1
ATOM 668 O O . PRO A 1 84 ? 16.868 21.283 -24.567 1.00 68.56 84 PRO A O 1
ATOM 671 N N . PHE A 1 85 ? 16.258 21.905 -22.502 1.00 65.56 85 PHE A N 1
ATOM 672 C CA . PHE A 1 85 ? 17.480 22.631 -22.184 1.00 65.56 85 PHE A CA 1
ATOM 673 C C . PHE A 1 85 ? 18.129 22.015 -20.941 1.00 65.56 85 PHE A C 1
ATOM 675 O O . PHE A 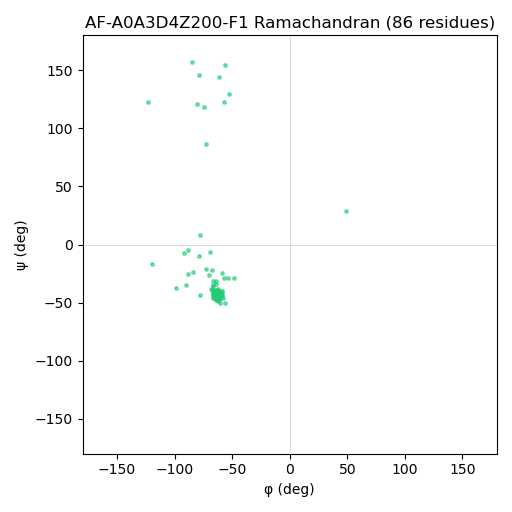1 85 ? 17.478 21.969 -19.892 1.00 65.56 85 PHE A O 1
ATOM 682 N N . PRO A 1 86 ? 19.395 21.562 -21.022 1.00 64.25 86 PRO A N 1
ATOM 683 C CA . PRO A 1 86 ? 20.192 21.302 -19.834 1.00 64.25 86 PRO A CA 1
ATOM 684 C C . PRO A 1 86 ? 20.246 22.610 -19.045 1.00 64.25 86 PRO A C 1
ATOM 686 O O . PRO A 1 86 ? 20.631 23.642 -19.599 1.00 64.25 86 PRO A O 1
ATOM 689 N N . GLY A 1 87 ? 19.808 22.586 -17.786 1.00 69.44 87 GLY A N 1
ATOM 690 C CA . GLY A 1 87 ? 20.073 23.698 -16.878 1.00 69.44 87 GLY A CA 1
ATOM 691 C C . GLY A 1 87 ? 21.577 23.972 -16.879 1.00 69.44 87 GLY A C 1
ATOM 692 O O . GLY A 1 87 ? 22.356 23.023 -16.797 1.00 69.44 87 GLY A O 1
ATOM 693 N N . HIS A 1 88 ? 21.935 25.240 -17.085 1.00 51.66 88 HIS A N 1
ATOM 694 C CA . HIS A 1 88 ? 23.312 25.735 -17.151 1.00 51.66 88 HIS A CA 1
ATOM 695 C C . HIS A 1 88 ? 24.177 25.254 -15.982 1.00 51.66 88 HIS A C 1
ATOM 697 O O . HIS A 1 88 ? 23.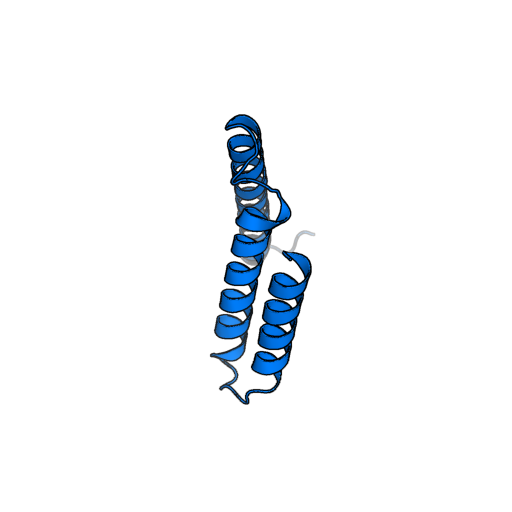655 25.228 -14.843 1.00 51.66 88 HIS A O 1
#

Foldseek 3Di:
DVVVVLVVLVVVLVVVVPDDDDPVVVVVVNVVSVVVSVVSCVPPVLVPVPDPPVSVVVVVVVVVVVVVVVVVVVVVVVCVVVDPDDDD